Protein AF-A0A3B8M963-F1 (afdb_monomer_lite)

Sequence (118 aa):
MGLKTGGMAGVWTSEAHRKKGYASQVMWASIEEMDRRGYHASILYGIEDFYNRYSYSVCFASPICQVAAESFSVPVPGFRVRTAKKGYMPRISGLYQRYNEGRSASAIRARRWMPNCR

Secondary structure (DSSP, 8-state):
----EEE-------GGGTTSSHHHHHHHHHHHHHHHTT-SEEE----TTTSGGGT-------------GGGS-S--TT-------GGGHHHHHHHHHHHHTT-TT-----TT------

Structure (mmCIF, N/CA/C/O backbone):
data_AF-A0A3B8M963-F1
#
_entry.id   AF-A0A3B8M963-F1
#
loop_
_atom_site.group_PDB
_atom_site.id
_atom_site.type_symbol
_atom_site.label_atom_id
_atom_site.label_alt_id
_atom_site.label_comp_id
_atom_site.label_asym_id
_atom_site.label_entity_id
_atom_site.label_seq_id
_atom_site.pdbx_PDB_ins_code
_atom_site.Cartn_x
_atom_site.Cartn_y
_atom_site.Cartn_z
_atom_site.occupancy
_atom_site.B_iso_or_equiv
_atom_site.auth_seq_id
_atom_site.auth_comp_id
_atom_site.auth_asym_id
_atom_site.auth_atom_id
_atom_site.pdbx_PDB_model_num
ATOM 1 N N . MET A 1 1 ? -10.395 -14.642 -9.793 1.00 59.97 1 MET A N 1
ATOM 2 C CA . MET A 1 1 ? -11.281 -13.646 -9.148 1.00 59.97 1 MET A CA 1
ATOM 3 C C . MET A 1 1 ? -10.437 -12.852 -8.159 1.00 59.97 1 MET A C 1
ATOM 5 O O . MET A 1 1 ? -9.645 -13.472 -7.465 1.00 59.97 1 MET A O 1
ATOM 9 N N . GLY A 1 2 ? -10.489 -11.517 -8.178 1.00 82.75 2 GLY A N 1
ATOM 10 C CA . GLY A 1 2 ? -9.658 -10.667 -7.310 1.00 82.75 2 GLY A CA 1
ATOM 11 C C . GLY A 1 2 ? -10.415 -10.182 -6.074 1.00 82.75 2 GLY A C 1
ATOM 12 O O . GLY A 1 2 ? -11.642 -10.116 -6.097 1.00 82.75 2 GLY A O 1
ATOM 13 N N . LEU A 1 3 ? -9.691 -9.809 -5.017 1.00 91.62 3 LEU A N 1
ATOM 14 C CA . LEU A 1 3 ? -10.274 -9.152 -3.846 1.00 91.62 3 LEU A CA 1
ATOM 15 C C . LEU A 1 3 ? -10.469 -7.658 -4.124 1.00 91.62 3 LEU A C 1
ATOM 17 O O . LEU A 1 3 ? -9.558 -6.969 -4.582 1.00 91.62 3 LEU A O 1
ATOM 21 N N . LYS A 1 4 ? -11.654 -7.138 -3.805 1.00 94.25 4 LYS A N 1
ATOM 22 C CA . LYS A 1 4 ? -11.899 -5.691 -3.720 1.00 94.25 4 LYS A CA 1
ATOM 23 C C . LYS A 1 4 ? -11.349 -5.179 -2.389 1.00 94.25 4 LYS A C 1
ATOM 25 O O . LYS A 1 4 ? -11.935 -5.479 -1.352 1.00 94.25 4 LYS A O 1
ATOM 30 N N . THR A 1 5 ? -10.253 -4.427 -2.424 1.00 94.69 5 THR A N 1
ATOM 31 C CA . THR A 1 5 ? -9.571 -3.903 -1.229 1.00 94.69 5 THR A CA 1
ATOM 32 C C . THR A 1 5 ? -9.684 -2.386 -1.126 1.00 94.69 5 THR A C 1
ATOM 34 O O . THR A 1 5 ? -9.609 -1.687 -2.140 1.00 94.69 5 THR A O 1
ATOM 37 N N . GLY A 1 6 ? -9.871 -1.873 0.087 1.00 95.00 6 GLY A N 1
ATOM 38 C CA . GLY A 1 6 ? -9.823 -0.447 0.391 1.00 95.00 6 GLY A CA 1
ATOM 39 C C . GLY A 1 6 ? -8.406 -0.015 0.759 1.00 95.00 6 GLY A C 1
ATOM 40 O O . GLY A 1 6 ? -7.658 -0.779 1.362 1.00 95.00 6 GLY A O 1
ATOM 41 N N . GLY A 1 7 ? -8.016 1.191 0.355 1.00 93.62 7 GLY A N 1
ATOM 42 C CA . GLY A 1 7 ? -6.732 1.779 0.724 1.00 93.62 7 GLY A CA 1
ATOM 43 C C . GLY A 1 7 ? -6.947 2.984 1.624 1.00 93.62 7 GLY A C 1
ATOM 44 O O . GLY A 1 7 ? -7.730 3.865 1.273 1.00 93.62 7 GLY A O 1
ATOM 45 N N . MET A 1 8 ? -6.231 3.047 2.745 1.00 93.69 8 MET A N 1
ATOM 46 C CA . MET A 1 8 ? -6.164 4.252 3.576 1.00 93.69 8 MET A CA 1
ATOM 47 C C . MET A 1 8 ? -4.800 4.913 3.424 1.00 93.69 8 MET A C 1
ATOM 49 O O . MET A 1 8 ? -3.758 4.277 3.573 1.00 93.69 8 MET A O 1
ATOM 53 N N . ALA A 1 9 ? -4.817 6.202 3.103 1.00 92.19 9 ALA A N 1
ATOM 54 C CA . ALA A 1 9 ? -3.627 6.997 2.848 1.00 92.19 9 ALA A CA 1
ATOM 55 C C . ALA A 1 9 ? -3.800 8.400 3.433 1.00 92.19 9 ALA A C 1
ATOM 57 O O . ALA A 1 9 ? -4.920 8.888 3.563 1.00 92.19 9 ALA A O 1
ATOM 58 N N . GLY A 1 10 ? -2.686 9.051 3.776 1.00 90.75 10 GLY A N 1
ATOM 59 C CA . GLY A 1 10 ? -2.710 10.420 4.300 1.00 90.75 10 GLY A CA 1
ATOM 60 C C . GLY A 1 10 ? -3.366 10.556 5.677 1.00 90.75 10 GLY A C 1
ATOM 61 O O . GLY A 1 10 ? -3.833 11.639 6.016 1.00 90.75 10 GLY A O 1
ATOM 62 N N . VAL A 1 11 ? -3.414 9.477 6.469 1.00 91.81 11 VAL A N 1
ATOM 63 C CA . VAL A 1 11 ? -3.923 9.528 7.844 1.00 91.81 11 VAL A CA 1
ATOM 64 C C . VAL A 1 11 ? -3.020 10.444 8.662 1.00 91.81 11 VAL A C 1
ATOM 66 O O . VAL A 1 11 ? -1.834 10.171 8.844 1.00 91.81 11 VAL A O 1
ATOM 69 N N . TRP A 1 12 ? -3.584 11.544 9.150 1.00 93.69 12 TRP A N 1
ATOM 70 C CA . TRP A 1 12 ? -2.844 12.538 9.908 1.00 93.69 12 TRP A CA 1
ATOM 71 C C . TRP A 1 12 ? -3.735 13.202 10.953 1.00 93.69 12 TRP A C 1
ATOM 73 O O . TRP A 1 12 ? -4.941 13.369 10.779 1.00 93.69 12 TRP A O 1
ATOM 83 N N . THR A 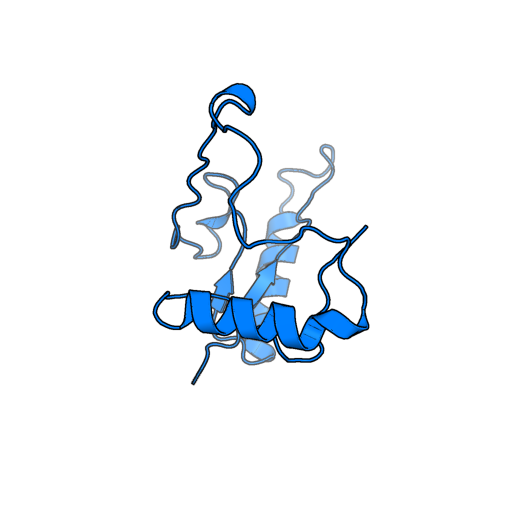1 13 ? -3.130 13.586 12.070 1.00 94.88 13 THR A N 1
ATOM 84 C CA . THR A 1 13 ? -3.772 14.393 13.107 1.00 94.88 13 THR A CA 1
ATOM 85 C C . THR A 1 13 ? -2.767 15.431 13.575 1.00 94.88 13 THR A C 1
ATOM 87 O O . THR A 1 13 ? -1.650 15.080 13.980 1.00 94.88 13 THR A O 1
ATOM 90 N N . SER A 1 14 ? -3.179 16.700 13.520 1.00 96.50 14 SER A N 1
ATOM 91 C CA . SER A 1 14 ? -2.406 17.822 14.051 1.00 96.50 14 SER A CA 1
ATOM 92 C C . SER A 1 14 ? -2.002 17.557 15.498 1.00 96.50 14 SER A C 1
ATOM 94 O O . SER A 1 14 ? -2.777 16.996 16.274 1.00 96.50 14 SER A O 1
ATOM 96 N N . GLU A 1 15 ? -0.784 17.949 15.860 1.00 96.44 15 GLU A N 1
ATOM 97 C CA . GLU A 1 15 ? -0.176 17.615 17.145 1.00 96.44 15 GLU A CA 1
ATOM 98 C C . GLU A 1 15 ? -1.013 18.075 18.343 1.00 96.44 15 GLU A C 1
ATOM 100 O O . GLU A 1 15 ? -1.304 17.264 19.223 1.00 96.44 15 GLU A O 1
ATOM 105 N N . ALA A 1 16 ? -1.531 19.308 18.298 1.00 97.81 16 ALA A N 1
ATOM 106 C CA . ALA A 1 16 ? -2.421 19.878 19.317 1.00 97.81 16 ALA A CA 1
ATOM 107 C C . ALA A 1 16 ? -3.736 19.087 19.519 1.00 97.81 16 ALA A C 1
ATOM 109 O O . ALA A 1 16 ? -4.470 19.292 20.493 1.00 97.81 16 ALA A O 1
ATOM 110 N N . HIS A 1 17 ? -4.052 18.172 18.601 1.00 97.19 17 HIS A N 1
ATOM 111 C CA . HIS A 1 17 ? -5.268 17.364 18.588 1.00 97.19 17 HIS A CA 1
ATOM 112 C C . HIS A 1 17 ? -5.006 15.856 18.749 1.00 97.19 17 HIS A C 1
ATOM 114 O O . HIS A 1 17 ? -5.948 15.062 18.719 1.00 97.19 17 HIS A O 1
ATOM 120 N N . ARG A 1 18 ? -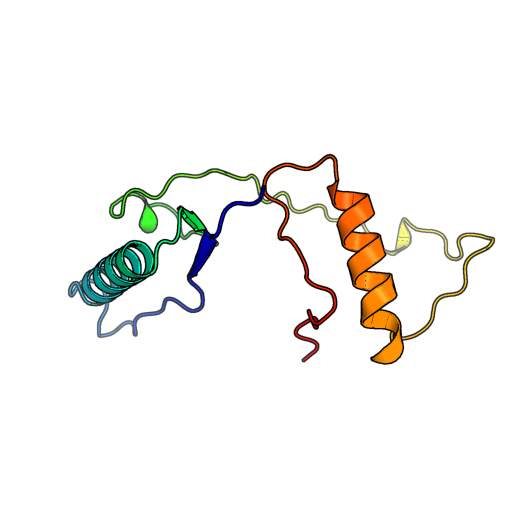3.754 15.426 18.950 1.00 95.75 18 ARG A N 1
ATOM 121 C CA . ARG A 1 18 ? -3.427 14.009 19.178 1.00 95.75 18 ARG A CA 1
ATOM 122 C C . ARG A 1 18 ? -3.917 13.535 20.547 1.00 95.75 18 ARG A C 1
ATOM 124 O O . ARG A 1 18 ? -4.148 14.329 21.451 1.00 95.75 18 ARG A O 1
ATOM 131 N N . LYS A 1 19 ? -4.080 12.213 20.688 1.00 94.31 19 LYS A N 1
ATOM 132 C CA . LYS A 1 19 ? -4.537 11.532 21.920 1.00 94.31 19 LYS A CA 1
ATOM 133 C C . LYS A 1 19 ? -5.937 11.948 22.417 1.00 94.31 19 LYS A C 1
ATOM 135 O O . LYS A 1 19 ? -6.303 11.629 23.537 1.00 94.31 19 LYS A O 1
ATOM 140 N N . LYS A 1 20 ? -6.743 12.592 21.563 1.00 96.88 20 LYS A N 1
ATOM 141 C CA . LYS A 1 20 ? -8.142 12.986 21.838 1.00 96.88 20 LYS A CA 1
ATOM 142 C C . LYS A 1 20 ? -9.186 12.071 21.178 1.00 96.88 20 LYS A C 1
ATOM 144 O O . LYS A 1 20 ? -10.363 12.394 21.149 1.00 96.88 20 LYS A O 1
ATOM 149 N N . GLY A 1 21 ? -8.760 10.952 20.585 1.00 95.81 21 GLY A N 1
ATOM 150 C CA . GLY A 1 21 ? -9.654 9.983 19.934 1.00 95.81 21 GLY A CA 1
ATOM 151 C C . GLY A 1 21 ? -10.058 10.299 18.487 1.00 95.81 21 GLY A C 1
ATOM 152 O O . GLY A 1 21 ? -10.617 9.423 17.834 1.00 95.81 21 GLY A O 1
ATOM 153 N N . TYR A 1 22 ? -9.718 11.471 17.934 1.00 96.56 22 TYR A N 1
ATOM 154 C CA . TYR A 1 22 ? -10.109 11.853 16.564 1.00 96.56 22 TYR A CA 1
ATOM 155 C C . TYR A 1 22 ? -9.672 10.853 15.492 1.00 96.56 22 TYR A C 1
ATOM 157 O O . TYR A 1 22 ? -10.467 10.477 14.635 1.00 96.56 22 TYR A O 1
ATOM 165 N N . ALA A 1 23 ? -8.436 10.356 15.570 1.00 95.19 23 ALA A N 1
ATOM 166 C CA . ALA A 1 23 ? -7.976 9.347 14.625 1.00 95.19 23 ALA A CA 1
ATOM 167 C C . ALA A 1 23 ? -8.786 8.043 14.735 1.00 95.19 23 ALA A C 1
ATOM 169 O O . ALA A 1 23 ? -9.094 7.439 13.717 1.00 95.19 23 ALA A O 1
ATOM 170 N N . SER A 1 24 ? -9.193 7.635 15.943 1.00 96.06 24 SER A N 1
ATOM 171 C CA . SER A 1 24 ? -10.050 6.456 16.122 1.00 96.06 24 SER A CA 1
ATOM 172 C C . SER A 1 24 ? -11.429 6.638 15.510 1.00 96.06 24 SER A C 1
ATOM 174 O O . SER A 1 24 ? -11.922 5.703 14.891 1.00 96.06 24 SER A O 1
ATOM 176 N N . GLN A 1 25 ? -12.027 7.825 15.637 1.00 96.69 25 GLN A N 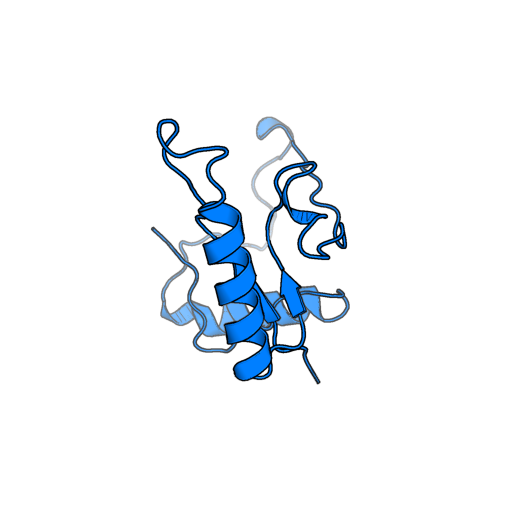1
ATOM 177 C CA . GLN A 1 25 ? -13.319 8.117 15.011 1.00 96.69 25 GLN A CA 1
ATOM 178 C C . GLN A 1 25 ? -13.228 7.993 13.486 1.00 96.69 25 GLN A C 1
ATOM 180 O O . GLN A 1 25 ? -14.032 7.293 12.878 1.00 96.69 25 GLN A O 1
ATOM 185 N N . VAL A 1 26 ? -12.198 8.592 12.876 1.00 96.25 26 VAL A N 1
ATOM 186 C CA . VAL A 1 26 ? -11.971 8.505 11.423 1.00 96.25 26 VAL A CA 1
ATOM 187 C C . VAL A 1 26 ? -11.714 7.064 10.980 1.00 96.25 26 VAL A C 1
ATOM 189 O O . VAL A 1 26 ? -12.264 6.629 9.970 1.00 96.25 26 VAL A O 1
ATOM 192 N N . MET A 1 27 ? -10.899 6.315 11.725 1.00 96.56 27 MET A N 1
ATOM 193 C CA . MET A 1 27 ? -10.573 4.927 11.399 1.00 96.56 27 MET A CA 1
ATOM 194 C C . MET A 1 27 ? -11.812 4.032 11.422 1.00 96.56 27 MET A C 1
ATOM 196 O O . MET A 1 27 ? -12.054 3.324 10.448 1.00 96.56 27 MET A O 1
ATOM 200 N N . TRP A 1 28 ? -12.621 4.092 12.485 1.00 97.38 28 TRP A N 1
ATOM 201 C CA . TRP A 1 28 ? -13.834 3.279 12.582 1.00 97.38 28 TRP A CA 1
ATOM 202 C C . TRP A 1 28 ? -14.867 3.650 11.521 1.00 97.38 28 TRP A C 1
ATOM 204 O O . TRP A 1 28 ? -15.345 2.757 10.828 1.00 97.38 28 TRP A O 1
ATOM 214 N N . ALA A 1 29 ? -15.115 4.946 11.306 1.00 97.69 29 ALA A N 1
ATOM 215 C CA . ALA A 1 29 ? -16.015 5.403 10.248 1.00 97.69 29 ALA A CA 1
ATOM 216 C C . ALA A 1 29 ? -15.547 4.957 8.851 1.00 97.69 29 ALA A C 1
ATOM 218 O O . ALA A 1 29 ? -16.354 4.595 7.999 1.00 97.69 29 ALA A O 1
ATOM 219 N N . SER A 1 30 ? -14.232 4.943 8.605 1.00 97.25 30 SER A N 1
ATOM 220 C CA . SER A 1 30 ? -13.681 4.480 7.325 1.00 97.25 30 SER A CA 1
ATOM 221 C C . SER A 1 30 ? -13.858 2.974 7.135 1.00 97.25 30 SER A C 1
ATOM 223 O O . SER A 1 30 ? -14.175 2.534 6.032 1.00 97.25 30 SER A O 1
ATOM 225 N N . ILE A 1 31 ? -13.649 2.178 8.189 1.00 97.12 31 ILE A N 1
ATOM 226 C CA . ILE A 1 31 ? -13.837 0.720 8.158 1.00 97.12 31 ILE A CA 1
ATOM 227 C C . ILE A 1 31 ? -15.310 0.377 7.938 1.00 97.12 31 ILE A C 1
ATOM 229 O O . ILE A 1 31 ? -15.606 -0.421 7.055 1.00 97.12 31 ILE A O 1
ATOM 233 N N . GLU A 1 32 ? -16.215 1.027 8.669 1.00 97.81 32 GLU A N 1
ATOM 234 C CA . GLU A 1 32 ? -17.663 0.867 8.507 1.00 97.81 32 GLU A CA 1
ATOM 235 C C . GLU A 1 32 ? -18.110 1.217 7.081 1.00 97.81 32 GLU A C 1
ATOM 237 O O . GLU A 1 32 ? -18.843 0.462 6.445 1.00 97.81 32 GLU A O 1
ATOM 242 N N . GLU A 1 33 ? -17.604 2.314 6.515 1.00 98.00 33 GLU A N 1
ATOM 243 C CA . GLU A 1 33 ? -17.927 2.693 5.139 1.00 98.00 33 GLU A CA 1
ATOM 244 C C . GLU A 1 33 ? -17.367 1.703 4.103 1.00 98.00 33 GLU A C 1
ATOM 246 O O . GLU A 1 33 ? -17.995 1.452 3.070 1.00 98.00 33 GLU A O 1
ATOM 251 N N . MET A 1 34 ? -16.186 1.126 4.349 1.00 97.62 34 MET A N 1
ATOM 252 C CA . MET A 1 34 ? -15.624 0.077 3.495 1.00 97.62 34 MET A CA 1
ATOM 253 C C . MET A 1 34 ? -16.454 -1.209 3.564 1.00 97.62 34 MET A C 1
ATOM 255 O O . MET A 1 34 ? -16.747 -1.791 2.516 1.00 97.62 34 MET A O 1
ATOM 259 N N . ASP A 1 35 ? -16.883 -1.610 4.757 1.00 97.25 35 ASP A N 1
ATOM 260 C CA . ASP A 1 35 ? -17.759 -2.764 4.957 1.00 97.25 35 ASP A CA 1
ATOM 261 C C . ASP A 1 35 ? -19.104 -2.568 4.241 1.00 97.25 35 ASP A C 1
ATOM 263 O O . ASP A 1 35 ? -19.474 -3.350 3.362 1.00 97.25 35 ASP A O 1
ATOM 267 N N . ARG A 1 36 ? -19.755 -1.416 4.456 1.00 98.25 36 ARG A N 1
ATOM 268 C CA . ARG A 1 36 ? -21.010 -1.035 3.786 1.00 98.25 36 ARG A CA 1
ATOM 269 C C . ARG A 1 36 ? -20.906 -1.037 2.256 1.00 98.25 36 ARG A C 1
ATOM 271 O O . ARG A 1 36 ? -21.883 -1.305 1.557 1.00 98.25 36 ARG A O 1
ATOM 278 N N . ARG A 1 37 ? -19.730 -0.726 1.699 1.00 98.00 37 ARG A N 1
ATOM 279 C CA . ARG A 1 37 ? -19.452 -0.750 0.246 1.00 98.00 37 ARG A CA 1
ATOM 280 C C . ARG A 1 37 ? -18.998 -2.122 -0.274 1.00 98.00 37 ARG A C 1
ATOM 282 O O . ARG A 1 37 ? -18.637 -2.225 -1.458 1.00 98.00 37 ARG A O 1
ATOM 289 N N . GLY A 1 38 ? -18.977 -3.149 0.571 1.00 97.56 38 GLY A N 1
ATOM 290 C CA . GLY A 1 38 ? -18.593 -4.515 0.223 1.00 97.56 38 GLY A CA 1
ATOM 291 C C . GLY A 1 38 ? -17.117 -4.654 -0.147 1.00 97.56 38 GLY A C 1
ATOM 292 O O . GLY A 1 38 ? -16.780 -5.350 -1.107 1.00 97.56 38 GLY A O 1
ATOM 293 N N . TYR A 1 39 ? -16.225 -3.919 0.521 1.00 97.75 39 TYR A N 1
ATOM 294 C CA . TYR A 1 39 ? -14.792 -4.196 0.443 1.00 97.75 39 TYR A CA 1
ATOM 295 C C . TYR A 1 39 ? -14.460 -5.418 1.306 1.00 97.75 39 TYR A C 1
ATOM 297 O O . TYR A 1 39 ? -14.950 -5.546 2.417 1.00 97.75 39 TYR A O 1
ATOM 305 N N . HIS A 1 40 ? -13.601 -6.304 0.806 1.00 95.94 40 HIS A N 1
ATOM 306 C CA . HIS A 1 40 ? -13.258 -7.555 1.498 1.00 95.94 40 HIS A CA 1
ATOM 307 C C . HIS A 1 40 ? -12.151 -7.368 2.540 1.00 95.94 40 HIS A C 1
ATOM 309 O O . HIS A 1 40 ? -12.005 -8.180 3.444 1.00 95.94 40 HIS A O 1
ATOM 315 N N . ALA A 1 41 ? -11.316 -6.344 2.361 1.00 94.69 41 ALA A N 1
ATOM 316 C CA . ALA A 1 41 ? -10.211 -6.017 3.250 1.00 94.69 41 ALA A CA 1
ATOM 317 C C . ALA A 1 41 ? -9.779 -4.563 3.045 1.00 94.69 41 ALA A C 1
ATOM 319 O O . ALA A 1 41 ? -10.035 -3.967 1.993 1.00 94.69 41 ALA A O 1
ATOM 320 N N . SER A 1 42 ? -9.054 -4.023 4.020 1.00 95.81 42 SER A N 1
ATOM 321 C CA . SER A 1 42 ? -8.355 -2.745 3.916 1.00 95.81 42 SER A CA 1
ATOM 322 C C . SER A 1 42 ? -6.854 -2.955 4.089 1.00 95.81 42 SER A C 1
ATOM 324 O O . SER A 1 42 ? -6.426 -3.730 4.943 1.00 95.81 42 SER A O 1
ATOM 326 N N . ILE A 1 43 ? -6.053 -2.286 3.261 1.00 94.50 43 ILE A N 1
ATOM 327 C CA . ILE A 1 43 ? -4.593 -2.416 3.228 1.00 94.50 43 ILE A CA 1
ATOM 328 C C . ILE A 1 43 ? -3.980 -1.015 3.273 1.00 94.50 43 ILE A C 1
ATOM 330 O O . ILE A 1 43 ? -4.428 -0.100 2.579 1.00 94.50 43 ILE A O 1
ATOM 334 N N . LEU A 1 44 ? -2.943 -0.842 4.091 1.00 94.62 44 LEU A N 1
ATOM 335 C CA . LEU A 1 44 ? -2.245 0.429 4.274 1.00 94.62 44 LEU A CA 1
ATOM 336 C C . LEU A 1 44 ? -0.767 0.219 4.602 1.00 94.62 44 LEU A C 1
ATOM 338 O O . LEU A 1 44 ? -0.353 -0.870 4.996 1.00 94.62 44 LEU A O 1
ATOM 342 N N . TYR A 1 45 ? 0.011 1.293 4.475 1.00 92.56 45 TYR A N 1
ATOM 343 C CA . TYR A 1 45 ? 1.346 1.373 5.060 1.00 92.56 45 TYR A CA 1
ATOM 344 C C . TYR A 1 45 ? 1.219 1.810 6.518 1.00 92.56 45 TYR A C 1
ATOM 346 O O . TYR A 1 45 ? 0.720 2.899 6.812 1.00 92.56 45 TYR A O 1
ATOM 354 N N . GLY A 1 46 ? 1.597 0.907 7.421 1.00 89.88 46 GLY A N 1
ATOM 355 C CA . GLY A 1 46 ? 1.365 1.046 8.851 1.00 89.88 46 GLY A CA 1
ATOM 356 C C . GLY A 1 46 ? 2.332 1.994 9.550 1.00 89.88 46 GLY A C 1
ATOM 357 O O . GLY A 1 46 ? 3.441 2.248 9.091 1.00 89.88 46 GLY A O 1
ATOM 358 N N . ILE A 1 47 ? 1.884 2.469 10.706 1.00 90.06 47 ILE A N 1
ATOM 359 C CA . ILE A 1 47 ? 2.703 3.024 11.777 1.00 90.06 47 ILE A CA 1
ATOM 360 C C . ILE A 1 47 ? 2.702 1.947 12.858 1.00 90.06 47 ILE A C 1
ATOM 362 O O . ILE A 1 47 ? 1.630 1.418 13.184 1.00 90.06 47 ILE A O 1
ATOM 366 N N . GLU A 1 48 ? 3.882 1.613 13.368 1.00 87.62 48 GLU A N 1
ATOM 367 C CA . GLU A 1 48 ? 4.052 0.619 14.426 1.00 87.62 48 GLU A CA 1
ATOM 368 C C . GLU A 1 48 ? 3.131 0.930 15.620 1.00 87.62 48 GLU A C 1
ATOM 370 O O . GLU A 1 48 ? 2.891 2.094 15.951 1.00 87.62 48 GLU A O 1
ATOM 375 N N . ASP A 1 49 ? 2.510 -0.112 16.177 1.00 88.56 49 ASP A N 1
ATOM 376 C CA . ASP A 1 49 ? 1.570 -0.071 17.311 1.00 88.56 49 ASP A CA 1
ATOM 377 C C . ASP A 1 49 ? 0.322 0.819 17.173 1.00 88.56 49 ASP A C 1
ATOM 379 O O . ASP A 1 49 ? -0.494 0.931 18.093 1.00 88.56 49 ASP A O 1
ATOM 383 N N . PHE A 1 50 ? 0.093 1.431 16.011 1.00 93.12 50 PHE A N 1
ATOM 384 C CA . PHE A 1 50 ? -1.062 2.301 15.819 1.00 93.12 50 PHE A CA 1
ATOM 385 C C . PHE A 1 50 ? -2.303 1.546 15.341 1.00 93.12 50 PHE A C 1
ATOM 387 O O . PHE A 1 50 ? -3.408 1.805 15.818 1.00 93.12 50 PHE A O 1
ATOM 394 N N . TYR A 1 51 ? -2.144 0.643 14.374 1.00 95.94 51 TYR A N 1
ATOM 395 C CA . TYR A 1 51 ? -3.279 0.085 13.632 1.00 95.94 51 TYR A CA 1
ATOM 396 C C . TYR A 1 51 ? -3.845 -1.214 14.220 1.00 95.94 51 TYR A C 1
ATOM 398 O O . TYR A 1 51 ? -4.994 -1.550 13.936 1.00 95.94 51 TYR A O 1
ATOM 406 N N . ASN A 1 52 ? -3.093 -1.897 15.088 1.00 94.69 52 ASN A N 1
ATOM 407 C CA . ASN A 1 52 ? -3.489 -3.181 15.683 1.00 94.69 52 ASN A CA 1
ATOM 408 C C . ASN A 1 52 ? -4.832 -3.090 16.433 1.00 94.69 52 ASN A C 1
ATOM 410 O O . ASN A 1 52 ? -5.651 -4.001 16.368 1.00 94.69 52 ASN A O 1
ATOM 414 N N . ARG A 1 53 ? -5.120 -1.940 17.059 1.00 94.00 53 ARG A N 1
ATOM 415 C CA . ARG A 1 53 ? -6.393 -1.672 17.760 1.00 94.00 53 ARG A CA 1
ATOM 416 C C . ARG A 1 53 ? -7.627 -1.576 16.853 1.00 94.00 53 ARG A C 1
ATOM 418 O O . ARG A 1 53 ? -8.740 -1.536 17.361 1.00 94.00 53 ARG A O 1
ATOM 425 N N . TYR A 1 54 ? -7.436 -1.519 15.535 1.00 95.62 54 TYR A N 1
ATOM 426 C CA . TYR A 1 54 ? -8.510 -1.557 14.537 1.00 95.62 54 TYR A CA 1
ATOM 427 C C . TYR A 1 54 ? -8.500 -2.878 13.752 1.00 95.62 54 TYR A C 1
ATOM 429 O O . TYR A 1 54 ? -8.938 -2.918 12.606 1.00 95.62 54 TYR A O 1
ATOM 437 N N . SER A 1 55 ? -7.960 -3.945 14.353 1.00 94.56 55 SER A N 1
ATOM 438 C CA . SER A 1 55 ? -7.849 -5.292 13.770 1.00 94.56 55 SER A CA 1
ATOM 439 C C . SER A 1 55 ? -6.953 -5.393 12.532 1.00 94.56 55 SER A C 1
ATOM 441 O O . SER A 1 55 ? -7.049 -6.350 11.767 1.00 94.56 55 SER A O 1
ATOM 443 N N . TYR A 1 56 ? -6.056 -4.425 12.325 1.00 96.38 56 TYR A N 1
ATOM 444 C CA . TYR A 1 56 ? -5.005 -4.570 11.320 1.00 96.38 56 TYR A CA 1
ATOM 445 C C . TYR A 1 56 ? -3.916 -5.495 11.847 1.00 96.38 56 TYR A C 1
ATOM 447 O O . TYR A 1 56 ? -3.635 -5.554 13.042 1.00 96.38 56 TYR A O 1
ATOM 455 N N . SER A 1 57 ? -3.272 -6.199 10.928 1.00 94.69 57 SER A N 1
ATOM 456 C CA . SER A 1 57 ? -2.086 -7.003 11.196 1.00 94.69 57 SER A CA 1
ATOM 457 C C . SER A 1 57 ? -1.126 -6.888 10.020 1.00 94.69 57 SER A C 1
ATOM 459 O O . SER A 1 57 ? -1.531 -6.592 8.890 1.00 94.69 57 SER A O 1
ATOM 461 N N . VAL A 1 58 ? 0.159 -7.110 10.283 1.00 92.62 58 VAL A N 1
ATOM 462 C CA . VAL A 1 58 ? 1.178 -7.142 9.231 1.00 92.62 58 VAL A CA 1
ATOM 463 C C . VAL A 1 58 ? 0.907 -8.337 8.319 1.00 92.62 58 VAL A C 1
ATOM 465 O O . VAL A 1 58 ? 0.875 -9.476 8.772 1.00 92.62 58 VAL A O 1
ATOM 468 N N . CYS A 1 59 ? 0.713 -8.072 7.028 1.00 91.06 59 CYS A N 1
ATOM 469 C CA . CYS A 1 59 ? 0.443 -9.096 6.013 1.00 91.06 59 CYS A CA 1
ATOM 470 C C . CYS A 1 59 ? 1.470 -9.114 4.868 1.00 91.06 59 CYS A C 1
ATOM 472 O O . CYS A 1 59 ? 1.482 -10.061 4.084 1.00 91.06 59 CYS A O 1
ATOM 474 N N . PHE A 1 60 ? 2.355 -8.111 4.784 1.00 89.38 60 PHE A N 1
ATOM 475 C CA . PHE A 1 60 ? 3.399 -8.014 3.759 1.00 89.38 60 PHE A CA 1
ATOM 476 C C . PHE A 1 60 ? 4.713 -7.506 4.343 1.00 89.38 60 PHE A C 1
ATOM 478 O O . PHE A 1 60 ? 4.724 -6.598 5.174 1.00 89.38 60 PHE A O 1
ATOM 485 N N . ALA A 1 61 ? 5.824 -8.036 3.833 1.00 87.50 61 ALA A N 1
ATOM 486 C CA . ALA A 1 61 ? 7.129 -7.412 3.993 1.00 87.50 61 ALA A CA 1
ATOM 487 C C . ALA A 1 61 ? 7.284 -6.257 2.988 1.00 87.50 61 ALA A C 1
ATOM 489 O O . ALA A 1 61 ? 6.844 -6.359 1.842 1.00 87.50 61 ALA A O 1
ATOM 490 N N . SER A 1 62 ? 7.961 -5.183 3.397 1.00 84.88 62 SER A N 1
ATOM 491 C CA . SER A 1 62 ? 8.345 -4.070 2.519 1.00 84.88 62 SER A CA 1
ATOM 492 C C . SER A 1 62 ? 9.870 -3.906 2.519 1.00 84.88 62 SER A C 1
ATOM 494 O O . SER A 1 62 ? 10.376 -2.934 3.084 1.00 84.88 62 SER A O 1
ATOM 496 N N . PRO A 1 63 ? 10.623 -4.866 1.947 1.00 88.81 63 PRO A N 1
ATOM 497 C CA . PRO A 1 63 ? 12.077 -4.806 1.947 1.00 88.81 63 PRO A CA 1
ATOM 498 C C . PRO A 1 63 ? 12.570 -3.640 1.089 1.00 88.81 63 PRO A C 1
ATOM 500 O O . PRO A 1 63 ? 12.062 -3.391 -0.007 1.00 88.81 63 PRO A O 1
ATOM 503 N N . ILE A 1 64 ? 13.597 -2.953 1.579 1.00 90.94 64 ILE A N 1
ATOM 504 C CA . ILE A 1 64 ? 14.325 -1.930 0.832 1.00 90.94 64 ILE A CA 1
ATOM 505 C C . ILE A 1 64 ? 15.667 -2.540 0.431 1.00 90.94 64 ILE A C 1
ATOM 507 O O . ILE A 1 64 ? 16.411 -3.021 1.281 1.00 90.94 64 ILE A O 1
ATOM 511 N N . CYS A 1 65 ? 15.971 -2.526 -0.866 1.00 93.12 65 CYS A N 1
ATOM 512 C CA . CYS A 1 65 ? 17.277 -2.905 -1.394 1.00 93.12 65 CYS A CA 1
ATOM 513 C C . CYS A 1 65 ? 17.963 -1.647 -1.924 1.00 93.12 65 CYS A C 1
ATOM 515 O O . CYS A 1 65 ? 17.384 -0.918 -2.730 1.00 93.12 65 CYS A O 1
ATOM 517 N N . GLN A 1 66 ? 19.179 -1.391 -1.450 1.00 94.12 66 GLN A N 1
ATOM 518 C CA . GLN A 1 66 ? 20.010 -0.280 -1.895 1.00 94.12 66 GLN A CA 1
ATOM 519 C C . GLN A 1 66 ? 21.248 -0.839 -2.585 1.00 94.12 66 GLN A C 1
ATOM 521 O O . GLN A 1 66 ? 21.887 -1.763 -2.089 1.00 94.12 66 GLN A O 1
ATOM 526 N N . VAL A 1 67 ? 21.558 -0.278 -3.746 1.00 91.56 67 VAL A N 1
ATOM 527 C CA . VAL A 1 67 ? 22.689 -0.656 -4.592 1.00 91.56 67 VAL A CA 1
ATOM 528 C C . VAL A 1 67 ? 23.345 0.625 -5.088 1.00 91.56 67 VAL A C 1
ATOM 530 O O . VAL A 1 67 ? 22.645 1.571 -5.452 1.00 91.56 67 VAL A O 1
ATOM 533 N N . ALA A 1 68 ? 24.676 0.669 -5.073 1.00 92.00 68 ALA A N 1
ATOM 534 C CA . ALA A 1 68 ? 25.422 1.799 -5.613 1.00 92.00 68 ALA A CA 1
ATOM 535 C C . ALA A 1 68 ? 25.212 1.871 -7.134 1.00 92.00 68 ALA A C 1
ATOM 537 O O . ALA A 1 68 ? 25.206 0.841 -7.813 1.00 92.00 68 ALA A O 1
ATOM 538 N N . ALA A 1 69 ? 25.006 3.073 -7.674 1.00 87.12 69 ALA A N 1
ATOM 539 C CA . ALA A 1 69 ? 24.738 3.251 -9.102 1.00 87.12 69 ALA A CA 1
ATOM 540 C C . ALA A 1 69 ? 25.954 2.847 -9.949 1.00 87.12 69 ALA A C 1
ATOM 542 O O . ALA A 1 69 ? 25.809 2.283 -11.032 1.00 87.12 69 ALA A O 1
ATOM 543 N N . GLU A 1 70 ? 27.147 3.073 -9.406 1.00 88.75 70 GLU A N 1
ATOM 544 C CA . GLU A 1 70 ? 28.449 2.772 -9.993 1.00 88.75 70 GLU A CA 1
ATOM 545 C C . GLU A 1 70 ? 28.689 1.262 -10.128 1.00 88.75 70 GLU A C 1
ATOM 547 O O . GLU A 1 70 ? 29.496 0.838 -10.953 1.00 88.75 70 GLU A O 1
ATOM 552 N N . SER A 1 71 ? 27.959 0.437 -9.366 1.00 89.25 71 SER A N 1
ATOM 553 C CA . SER A 1 71 ? 28.008 -1.026 -9.476 1.00 89.25 71 SER A CA 1
ATOM 554 C C . SER A 1 71 ? 27.376 -1.558 -10.767 1.00 89.25 71 SER A C 1
ATOM 556 O O . SER A 1 71 ? 27.503 -2.748 -11.057 1.00 89.25 71 SER A O 1
ATOM 558 N N . PHE A 1 72 ? 26.684 -0.716 -11.542 1.00 84.31 72 PHE A N 1
ATOM 559 C CA . PHE A 1 72 ? 26.077 -1.097 -12.815 1.00 84.31 72 PHE A CA 1
ATOM 560 C C . PHE A 1 72 ? 26.838 -0.484 -13.990 1.00 84.31 72 PHE A C 1
ATOM 562 O O . PHE A 1 72 ? 26.891 0.732 -14.159 1.00 84.31 72 PHE A O 1
ATOM 569 N N . SER A 1 73 ? 27.356 -1.334 -14.874 1.00 76.12 73 SER A N 1
ATOM 570 C CA . SER A 1 73 ? 27.849 -0.907 -16.179 1.00 76.12 73 SER A CA 1
ATOM 571 C C . SER A 1 73 ? 26.671 -0.671 -17.137 1.00 76.12 73 SER A C 1
ATOM 573 O O . SER A 1 73 ? 25.873 -1.562 -17.425 1.00 76.12 73 SER A O 1
ATOM 575 N N . VAL A 1 74 ? 26.533 0.558 -17.634 1.00 73.94 74 VAL A N 1
ATOM 576 C CA . VAL A 1 74 ? 25.593 0.922 -18.712 1.00 73.94 74 VAL A CA 1
ATOM 577 C C . VAL A 1 74 ? 26.317 0.790 -20.063 1.00 73.94 74 VAL A C 1
ATOM 579 O O . VAL A 1 74 ? 27.472 1.211 -20.127 1.00 73.94 74 VAL A O 1
ATOM 582 N N . PRO A 1 75 ? 25.693 0.292 -21.159 1.00 76.50 75 PRO A N 1
ATOM 583 C CA . PRO A 1 75 ? 24.295 -0.123 -21.337 1.00 76.50 75 PRO A CA 1
ATOM 584 C C . PRO A 1 75 ? 24.091 -1.639 -21.545 1.00 76.50 75 PRO A C 1
ATOM 586 O O . PRO A 1 75 ? 24.902 -2.314 -22.172 1.00 76.50 75 PRO A O 1
ATOM 589 N N . VAL A 1 76 ? 22.927 -2.152 -21.117 1.00 74.12 76 VAL A N 1
ATOM 590 C CA . VAL A 1 76 ? 22.450 -3.508 -21.460 1.00 74.12 76 VAL A CA 1
ATOM 591 C C . VAL A 1 76 ? 22.236 -3.602 -22.982 1.00 74.12 76 VAL A C 1
ATOM 593 O O . VAL A 1 76 ? 21.385 -2.875 -23.511 1.00 74.12 76 VAL A O 1
ATOM 596 N N . PRO A 1 77 ? 22.956 -4.479 -23.708 1.00 82.44 77 PRO A N 1
ATOM 597 C CA . PRO A 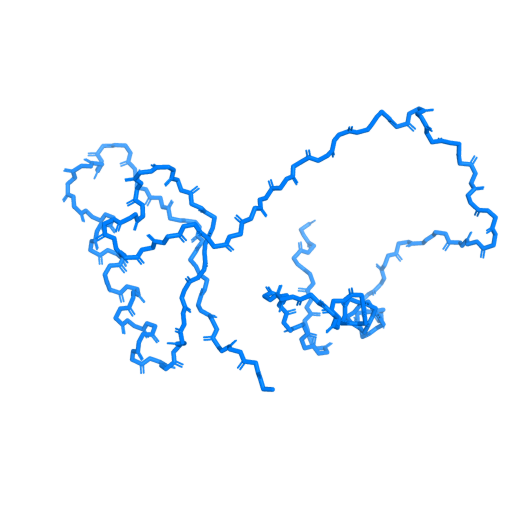1 77 ? 22.790 -4.620 -25.151 1.00 82.44 77 PRO A CA 1
ATOM 598 C C . PRO A 1 77 ? 21.359 -5.025 -25.538 1.00 82.44 77 PRO A C 1
ATOM 600 O O . PRO A 1 77 ? 20.698 -5.786 -24.837 1.00 82.44 77 PRO A O 1
ATOM 603 N N . GLY A 1 78 ? 20.871 -4.519 -26.674 1.00 86.44 78 GLY A N 1
ATOM 604 C CA . GLY A 1 78 ? 19.571 -4.911 -27.240 1.00 86.44 78 GLY A CA 1
ATOM 605 C C . GLY A 1 78 ? 18.350 -4.130 -26.738 1.00 86.44 78 GLY A C 1
ATOM 606 O O . GLY A 1 78 ? 17.258 -4.316 -27.273 1.00 86.44 78 GLY A O 1
ATOM 607 N N . PHE A 1 79 ? 18.506 -3.205 -25.785 1.00 86.06 79 PHE A N 1
ATOM 608 C CA . PHE A 1 79 ? 17.407 -2.367 -25.291 1.00 86.06 79 PHE A CA 1
ATOM 609 C C . PHE A 1 79 ? 17.618 -0.883 -25.594 1.00 86.06 79 PHE A C 1
ATOM 611 O O . PHE A 1 79 ? 18.733 -0.370 -25.599 1.00 86.06 79 PHE A O 1
ATOM 618 N N . ARG A 1 80 ? 16.513 -0.162 -25.824 1.00 86.44 80 ARG A N 1
ATOM 619 C CA . ARG A 1 80 ? 16.512 1.296 -25.993 1.00 86.44 80 ARG A CA 1
ATOM 620 C C . ARG A 1 80 ? 15.635 1.945 -24.931 1.00 86.44 80 ARG A C 1
ATOM 622 O O . ARG A 1 80 ? 14.425 1.728 -24.913 1.00 86.44 80 ARG A O 1
ATOM 629 N N . VAL A 1 81 ? 16.237 2.789 -24.100 1.00 86.38 81 VAL A N 1
ATOM 630 C CA . VAL A 1 81 ? 15.529 3.553 -23.066 1.00 86.38 81 VAL A CA 1
ATOM 631 C C . VAL A 1 81 ? 14.899 4.804 -23.682 1.00 86.38 81 VAL A C 1
ATOM 633 O O . VAL A 1 81 ? 15.511 5.476 -24.512 1.00 86.38 81 VAL A O 1
ATOM 636 N N . ARG A 1 82 ? 13.644 5.097 -23.322 1.00 87.81 82 ARG A N 1
ATOM 637 C CA . ARG A 1 82 ? 12.891 6.281 -23.769 1.00 87.81 82 ARG A CA 1
ATOM 638 C C . ARG A 1 82 ? 11.910 6.722 -22.685 1.00 87.81 82 ARG A C 1
ATOM 640 O O . ARG A 1 82 ? 11.360 5.876 -21.984 1.00 87.81 82 ARG A O 1
ATOM 647 N N . THR A 1 83 ? 11.611 8.018 -22.623 1.00 89.69 83 THR A N 1
ATOM 648 C CA . THR A 1 83 ? 10.550 8.553 -21.757 1.00 89.69 83 THR A CA 1
ATOM 649 C C . THR A 1 83 ? 9.193 7.952 -22.123 1.00 89.69 83 THR A C 1
ATOM 651 O O . THR A 1 83 ? 8.811 7.895 -23.301 1.00 89.69 83 THR A O 1
ATOM 654 N N . ALA A 1 84 ? 8.454 7.491 -21.112 1.00 86.25 84 ALA A N 1
ATOM 655 C CA . ALA A 1 84 ? 7.131 6.918 -21.306 1.00 86.25 84 ALA A CA 1
ATOM 656 C C . ALA A 1 84 ? 6.133 7.984 -21.783 1.00 86.25 84 ALA A C 1
ATOM 658 O O . ALA A 1 84 ? 6.076 9.089 -21.251 1.00 86.25 84 ALA A O 1
ATOM 659 N N . LYS A 1 85 ? 5.311 7.638 -22.778 1.00 88.38 85 LYS A N 1
ATOM 660 C CA . LYS A 1 85 ? 4.213 8.481 -23.275 1.00 88.38 85 LYS A CA 1
ATOM 661 C C . LYS A 1 85 ? 2.872 7.915 -22.814 1.00 88.38 85 LYS A C 1
ATOM 663 O O . LYS A 1 85 ? 2.752 6.708 -22.609 1.00 88.38 85 LYS A O 1
ATOM 668 N N . LYS A 1 86 ? 1.825 8.746 -22.748 1.00 84.50 86 LYS A N 1
ATOM 669 C CA . LYS A 1 86 ? 0.460 8.314 -22.370 1.00 84.50 86 LYS A CA 1
ATOM 670 C C . LYS A 1 86 ? -0.048 7.130 -23.209 1.00 84.50 86 LYS A C 1
ATOM 672 O O . LYS A 1 86 ? -0.659 6.211 -22.674 1.00 84.50 86 LYS A O 1
ATOM 677 N N . GLY A 1 87 ? 0.278 7.092 -24.504 1.00 87.69 87 GLY A N 1
ATOM 678 C CA . GLY A 1 87 ? -0.070 5.971 -25.389 1.00 87.69 87 GLY A CA 1
ATOM 679 C C . GLY A 1 87 ? 0.560 4.625 -25.001 1.00 87.69 87 GLY A C 1
ATOM 680 O O . GLY A 1 87 ? 0.101 3.581 -25.454 1.00 87.69 87 GLY A O 1
ATOM 681 N N . TYR A 1 88 ? 1.586 4.613 -24.143 1.00 89.00 88 TYR A N 1
ATOM 682 C CA . TYR A 1 88 ? 2.253 3.389 -23.692 1.00 89.00 88 TYR A CA 1
ATOM 683 C C . TYR A 1 88 ? 1.580 2.751 -22.468 1.00 89.00 88 TYR A C 1
ATOM 685 O O . TYR A 1 88 ? 1.912 1.614 -22.137 1.00 89.00 88 TYR A O 1
ATOM 693 N N . MET A 1 89 ? 0.620 3.420 -21.813 1.00 87.31 89 MET A N 1
ATOM 694 C CA . MET A 1 89 ? -0.002 2.916 -20.576 1.00 87.31 89 MET A CA 1
ATOM 695 C C . MET A 1 89 ? -0.635 1.518 -20.711 1.00 87.31 89 MET A C 1
ATOM 697 O O . MET A 1 89 ? -0.417 0.693 -19.820 1.00 87.31 89 MET A O 1
ATOM 701 N N . PRO A 1 90 ? -1.324 1.163 -21.817 1.00 87.88 90 PRO A N 1
ATOM 702 C CA . PRO A 1 90 ? -1.810 -0.205 -22.006 1.00 87.88 90 PRO A CA 1
ATOM 703 C C . PRO A 1 90 ? -0.682 -1.250 -22.053 1.00 87.88 90 PRO A C 1
ATOM 705 O O . PRO A 1 90 ? -0.837 -2.354 -21.542 1.00 87.88 90 PRO A O 1
ATOM 708 N N . ARG A 1 91 ? 0.482 -0.904 -22.622 1.00 89.06 91 ARG A N 1
ATOM 709 C CA . ARG A 1 91 ? 1.642 -1.812 -22.687 1.00 89.06 91 ARG A CA 1
ATOM 710 C C . ARG A 1 91 ? 2.313 -1.961 -21.324 1.00 89.06 91 ARG A C 1
ATOM 712 O O . ARG A 1 91 ? 2.675 -3.070 -20.944 1.00 89.06 91 ARG A O 1
ATOM 719 N N . ILE A 1 92 ? 2.443 -0.860 -20.584 1.00 89.56 92 ILE A N 1
ATOM 720 C CA . ILE A 1 92 ? 3.035 -0.843 -19.240 1.00 89.56 92 ILE A CA 1
ATOM 721 C C . ILE A 1 92 ? 2.157 -1.611 -18.245 1.00 89.56 92 ILE A C 1
ATOM 723 O O . ILE A 1 92 ? 2.673 -2.429 -17.490 1.00 89.56 92 ILE A O 1
ATOM 727 N N . SER A 1 93 ? 0.836 -1.405 -18.268 1.00 89.44 93 SER A N 1
ATOM 728 C CA . SER A 1 93 ? -0.098 -2.178 -17.433 1.00 89.44 93 SER A CA 1
ATOM 729 C C . SER A 1 93 ? -0.079 -3.667 -17.786 1.00 89.44 93 SER A C 1
ATOM 731 O O . SER A 1 93 ? -0.032 -4.492 -16.880 1.00 89.44 93 SER A O 1
ATOM 733 N N . GLY A 1 94 ? -0.011 -4.019 -19.075 1.00 90.38 94 GLY A N 1
ATOM 734 C CA . GLY A 1 94 ? 0.153 -5.410 -19.504 1.00 90.38 94 GLY A CA 1
ATOM 735 C C . GLY A 1 94 ? 1.462 -6.047 -19.022 1.00 90.38 94 GLY A C 1
ATOM 736 O O . GLY A 1 94 ? 1.449 -7.182 -18.559 1.00 90.38 94 GLY A O 1
ATOM 737 N N . LEU A 1 95 ? 2.589 -5.323 -19.081 1.00 91.56 95 LEU A N 1
ATOM 738 C CA . LEU A 1 95 ? 3.864 -5.796 -18.524 1.00 91.56 95 LEU A CA 1
ATOM 739 C C . LEU A 1 95 ? 3.774 -6.001 -17.008 1.00 91.56 95 LEU A C 1
ATOM 741 O O . LEU A 1 95 ? 4.232 -7.021 -16.503 1.00 91.56 95 LEU A O 1
ATOM 745 N N . TYR A 1 96 ? 3.163 -5.050 -16.297 1.00 92.25 96 TYR A N 1
ATOM 746 C CA . TYR A 1 96 ? 2.947 -5.154 -14.859 1.00 92.25 96 TYR A CA 1
ATOM 747 C C . TYR A 1 96 ? 2.115 -6.390 -14.508 1.00 92.25 96 TYR A C 1
ATOM 749 O O . TYR A 1 96 ? 2.493 -7.113 -13.593 1.00 92.25 96 TYR A O 1
ATOM 757 N N . GLN A 1 97 ? 1.014 -6.647 -15.223 1.00 90.75 97 GLN A N 1
ATOM 758 C CA . GLN A 1 97 ? 0.178 -7.821 -14.964 1.00 90.75 97 GLN A CA 1
ATOM 759 C C . GLN A 1 9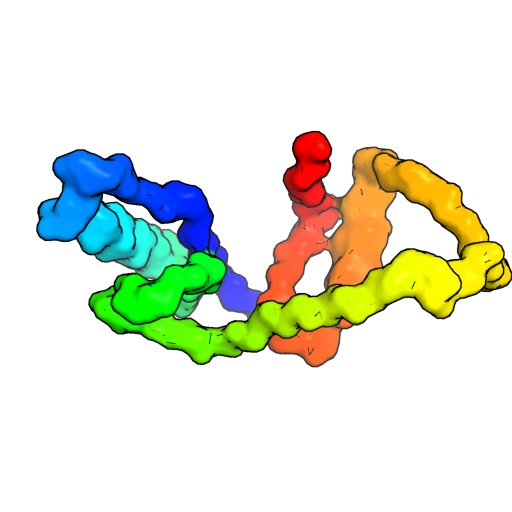7 ? 0.974 -9.110 -15.169 1.00 90.75 97 GLN A C 1
ATOM 761 O O . GLN A 1 97 ? 1.083 -9.876 -14.220 1.00 90.75 97 GLN A O 1
ATOM 766 N N . ARG A 1 98 ? 1.647 -9.277 -16.318 1.00 93.19 98 ARG A N 1
ATOM 767 C CA . ARG A 1 98 ? 2.479 -10.466 -16.586 1.00 93.19 98 ARG A CA 1
ATOM 768 C C . ARG A 1 98 ? 3.549 -10.706 -15.527 1.00 93.19 98 ARG A C 1
ATOM 770 O O . ARG A 1 98 ? 3.737 -11.821 -15.067 1.00 93.19 98 ARG A O 1
ATOM 777 N N . TYR A 1 99 ? 4.235 -9.647 -15.100 1.00 94.25 99 TYR A N 1
ATOM 778 C CA . TYR A 1 99 ? 5.260 -9.745 -14.058 1.00 94.25 99 TYR A CA 1
ATOM 779 C C . TYR A 1 99 ? 4.700 -10.171 -12.688 1.00 94.25 99 TYR A C 1
ATOM 781 O O . TYR A 1 99 ? 5.428 -10.718 -11.860 1.00 94.25 99 TYR A O 1
ATOM 789 N N . ASN A 1 100 ? 3.415 -9.913 -12.438 1.00 93.12 100 ASN A N 1
ATOM 790 C CA . ASN A 1 100 ? 2.750 -10.203 -11.173 1.00 93.12 100 ASN A CA 1
ATOM 791 C C . ASN A 1 100 ? 1.789 -11.406 -11.232 1.00 93.12 100 ASN A C 1
ATOM 793 O O . ASN A 1 100 ? 1.183 -1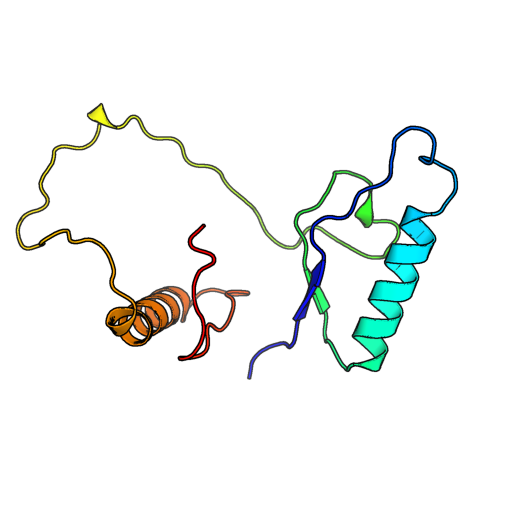1.707 -10.210 1.00 93.12 100 ASN A O 1
ATOM 797 N N . GLU A 1 101 ? 1.666 -12.115 -12.361 1.00 90.38 101 GLU A N 1
ATOM 798 C CA . GLU A 1 101 ? 0.741 -13.256 -12.518 1.00 90.38 101 GLU A CA 1
ATOM 799 C C . GLU A 1 101 ? 0.944 -14.346 -11.449 1.00 90.38 101 GLU A C 1
ATOM 801 O O . GLU A 1 101 ? -0.026 -14.927 -10.974 1.00 90.38 101 GLU A O 1
ATOM 806 N N . GLY A 1 102 ? 2.187 -14.572 -11.012 1.00 90.06 102 GLY A N 1
ATOM 807 C CA . GLY A 1 102 ? 2.529 -15.520 -9.944 1.00 90.06 102 GLY A CA 1
ATOM 808 C C . GLY A 1 102 ? 2.678 -14.909 -8.544 1.00 90.06 102 GLY A C 1
ATOM 809 O O . GLY A 1 102 ? 3.174 -15.583 -7.646 1.00 90.06 102 GLY A O 1
ATOM 810 N N . ARG A 1 103 ? 2.331 -13.629 -8.341 1.00 90.56 103 ARG A N 1
ATOM 811 C CA . ARG A 1 103 ? 2.536 -12.920 -7.066 1.00 90.56 103 ARG A CA 1
ATOM 812 C C . ARG A 1 103 ? 1.221 -12.667 -6.342 1.00 90.56 103 ARG A C 1
ATOM 814 O O . ARG A 1 103 ? 0.345 -11.964 -6.850 1.00 90.56 103 ARG A O 1
ATOM 821 N N . SER A 1 104 ? 1.137 -13.151 -5.108 1.00 89.50 104 SER A N 1
ATOM 822 C CA . SER A 1 104 ? 0.033 -12.849 -4.198 1.00 89.50 104 SER A CA 1
ATOM 823 C C . SER A 1 104 ? -0.067 -11.349 -3.905 1.00 89.50 104 SER A C 1
ATOM 825 O O . SER A 1 104 ? 0.943 -10.651 -3.826 1.00 89.50 104 SER A O 1
ATOM 827 N N . ALA A 1 105 ? -1.300 -10.867 -3.724 1.00 88.19 105 ALA A N 1
ATOM 828 C CA . ALA A 1 105 ? -1.627 -9.500 -3.304 1.00 88.19 105 ALA A CA 1
ATOM 829 C C . ALA A 1 105 ? -1.088 -8.355 -4.187 1.00 88.19 105 ALA A C 1
ATOM 831 O O . ALA A 1 105 ? -0.994 -7.206 -3.753 1.00 88.19 105 ALA A O 1
ATOM 832 N N . SER A 1 106 ? -0.775 -8.638 -5.450 1.00 91.12 106 SER A N 1
ATOM 833 C CA . SER A 1 106 ? -0.497 -7.598 -6.436 1.00 91.12 106 SER A CA 1
ATOM 834 C C . SER A 1 106 ? -1.787 -6.881 -6.862 1.00 91.12 106 SER A C 1
ATOM 836 O O . SER A 1 106 ? -2.856 -7.481 -6.997 1.00 91.12 106 SER A O 1
ATOM 838 N N . ALA A 1 107 ? -1.711 -5.565 -7.070 1.00 89.62 107 ALA A N 1
ATOM 839 C CA . ALA A 1 107 ? -2.878 -4.774 -7.448 1.00 89.62 107 ALA A CA 1
ATOM 840 C C . ALA A 1 107 ? -3.234 -4.995 -8.922 1.00 89.62 107 ALA A C 1
ATOM 842 O O . ALA A 1 107 ? -2.414 -4.750 -9.803 1.00 89.62 107 ALA A O 1
ATOM 843 N N . ILE A 1 108 ? -4.479 -5.351 -9.231 1.00 88.75 108 ILE A N 1
ATOM 844 C CA . ILE A 1 108 ? -4.919 -5.464 -10.627 1.00 88.75 108 ILE A CA 1
ATOM 845 C C . ILE A 1 108 ? -5.026 -4.060 -11.237 1.00 88.75 108 ILE A C 1
ATOM 847 O O . ILE A 1 108 ? -5.949 -3.295 -10.955 1.00 88.75 108 ILE A O 1
ATOM 851 N N . ARG A 1 109 ? -4.071 -3.706 -12.101 1.00 85.50 109 ARG A N 1
ATOM 852 C CA . ARG A 1 109 ? -4.064 -2.425 -12.821 1.00 85.50 109 ARG A CA 1
ATOM 853 C C . ARG A 1 109 ? -4.872 -2.555 -14.106 1.00 85.50 109 ARG A C 1
ATOM 855 O O . ARG A 1 109 ? -4.383 -3.102 -15.095 1.00 85.50 109 ARG A O 1
ATOM 862 N N . ALA A 1 110 ? -6.107 -2.054 -14.085 1.00 79.56 110 ALA A N 1
ATOM 863 C CA . ALA A 1 110 ? -6.966 -2.004 -15.266 1.00 79.56 110 ALA A CA 1
ATOM 864 C C . ALA A 1 110 ? -6.298 -1.231 -16.417 1.00 79.56 110 ALA A C 1
ATOM 866 O O . ALA A 1 110 ? -5.443 -0.377 -16.195 1.00 79.56 110 ALA A O 1
ATOM 867 N N . ARG A 1 111 ? -6.741 -1.452 -17.659 1.00 73.81 111 ARG A N 1
ATOM 868 C CA . ARG A 1 111 ? -6.169 -0.797 -18.854 1.00 73.81 111 ARG A CA 1
ATOM 869 C C . ARG A 1 111 ? -6.183 0.740 -18.795 1.00 73.81 111 ARG A C 1
ATOM 871 O O . ARG A 1 111 ? -5.345 1.381 -19.423 1.00 73.81 111 ARG A O 1
ATOM 878 N N . ARG A 1 112 ? -7.131 1.327 -18.054 1.00 77.88 112 ARG A N 1
ATOM 879 C CA . ARG A 1 112 ? -7.265 2.781 -17.841 1.00 77.88 112 ARG A CA 1
ATOM 880 C C . ARG A 1 112 ? -6.449 3.300 -16.649 1.00 77.88 112 ARG A C 1
ATOM 882 O O . ARG A 1 112 ? -6.449 4.501 -16.402 1.00 77.88 112 ARG A O 1
ATOM 889 N N . TRP A 1 113 ? -5.773 2.425 -15.904 1.00 81.19 113 TRP A N 1
ATOM 890 C CA . TRP A 1 113 ? -4.903 2.835 -14.807 1.00 81.19 113 TRP A CA 1
ATOM 891 C C . TRP A 1 113 ? -3.790 3.741 -15.337 1.00 81.19 113 TRP A C 1
ATOM 893 O O . TRP A 1 113 ? -3.117 3.416 -16.318 1.00 81.19 113 TRP A O 1
ATOM 903 N N . MET A 1 114 ? -3.604 4.876 -14.672 1.00 75.88 114 MET A N 1
ATOM 904 C CA . MET A 1 114 ? -2.506 5.794 -14.923 1.00 75.88 114 MET A CA 1
ATOM 905 C C . MET A 1 114 ? -1.678 5.904 -13.642 1.00 75.88 114 MET A C 1
ATOM 907 O O . MET A 1 114 ? -2.260 6.040 -12.564 1.00 75.88 114 MET A O 1
ATOM 911 N N . PRO A 1 115 ? -0.342 5.834 -13.732 1.00 73.88 115 PRO A N 1
ATOM 912 C CA . PRO A 1 115 ? 0.500 6.150 -12.593 1.00 73.88 115 PRO A CA 1
ATOM 913 C C . PRO A 1 115 ? 0.281 7.608 -12.182 1.00 73.88 115 PRO A C 1
ATOM 915 O O . PRO A 1 115 ? 0.078 8.477 -13.033 1.00 73.88 115 PRO A O 1
ATOM 918 N N . ASN A 1 116 ? 0.376 7.876 -10.881 1.00 67.31 116 ASN A N 1
ATOM 919 C CA . ASN A 1 116 ? 0.515 9.235 -10.368 1.00 67.31 116 ASN A CA 1
ATOM 920 C C . ASN A 1 116 ? 1.917 9.743 -10.732 1.00 67.31 116 ASN A C 1
ATOM 922 O O . ASN A 1 116 ? 2.830 9.708 -9.913 1.00 67.31 116 ASN A O 1
ATOM 926 N N . CYS A 1 117 ? 2.105 10.153 -11.984 1.00 47.75 117 CYS A N 1
ATOM 927 C CA . CYS A 1 117 ? 3.254 10.947 -12.396 1.00 47.75 117 CYS A CA 1
ATOM 928 C C . CYS A 1 117 ? 2.947 12.390 -11.994 1.00 47.75 117 CYS A C 1
ATOM 930 O O . CYS A 1 117 ? 2.209 13.073 -12.703 1.00 47.75 117 CYS A O 1
ATOM 932 N N . ARG A 1 118 ? 3.412 12.791 -10.809 1.00 38.62 118 ARG A N 1
ATOM 933 C CA . ARG A 1 118 ? 3.600 14.211 -10.504 1.00 38.62 118 ARG A CA 1
ATOM 934 C C . ARG A 1 118 ? 4.864 14.692 -11.198 1.00 38.62 118 ARG A C 1
ATOM 936 O O . ARG A 1 118 ? 5.805 13.870 -11.281 1.00 38.62 118 ARG A O 1
#

Radius of gyration: 19.51 Å; chains: 1; bounding box: 50×35×49 Å

Foldseek 3Di:
DDFQEAEDPPQDDDPVCPPVCPSVVVLVVVVVVCVVVPGPYYDYDDDPPPCVVVVDDDDDDDDDDDDDPVVDDDDDPPDDDDDDDPVCQQVVLVVQCVVCVVPPPDDNQPSPRDDPPD

pLDDT: mean 89.55, std 9.18, range [38.62, 98.25]